Protein AF-A0A2W4LQN6-F1 (afdb_monomer_lite)

Foldseek 3Di:
DFFFWWKAFPAQVVVVVVVHDTDIDTDPFFKAKAKDADPAAAEDEPPDDDPPVCRVVVRVVVVVVCVVVVHHHIYMYMYGRDDPPPRRHHPVRRVVNHVVND

Structure (mmCIF, N/CA/C/O backbone):
data_AF-A0A2W4LQN6-F1
#
_entry.id   AF-A0A2W4LQN6-F1
#
loop_
_atom_site.group_PDB
_atom_site.id
_atom_site.type_symbol
_atom_site.label_atom_id
_atom_site.label_alt_id
_atom_site.label_comp_id
_atom_site.label_asym_id
_atom_site.label_entity_id
_atom_site.label_seq_id
_atom_site.pdbx_PDB_ins_code
_atom_site.Cartn_x
_atom_site.Cartn_y
_atom_site.Cartn_z
_atom_site.occupancy
_atom_site.B_iso_or_equiv
_atom_site.auth_seq_id
_atom_site.auth_comp_id
_atom_site.auth_asym_id
_atom_site.auth_atom_id
_atom_site.pdbx_PDB_model_num
ATOM 1 N N . MET A 1 1 ? -3.543 -6.378 -12.600 1.00 81.06 1 MET A N 1
ATOM 2 C CA . MET A 1 1 ? -4.210 -5.212 -11.975 1.00 81.06 1 MET A CA 1
ATOM 3 C C . MET A 1 1 ? -4.788 -5.673 -10.652 1.00 81.06 1 MET A C 1
ATOM 5 O O . MET A 1 1 ? -5.341 -6.764 -10.616 1.00 81.06 1 MET A O 1
ATOM 9 N N . ALA A 1 2 ? -4.642 -4.888 -9.590 1.00 87.12 2 ALA A N 1
ATOM 10 C CA . ALA A 1 2 ? -5.178 -5.200 -8.270 1.00 87.12 2 ALA A CA 1
ATOM 11 C C . ALA A 1 2 ? -5.778 -3.957 -7.611 1.00 87.12 2 ALA A C 1
ATOM 13 O O . ALA A 1 2 ? -5.400 -2.829 -7.925 1.00 87.12 2 ALA A O 1
ATOM 14 N N . ARG A 1 3 ? -6.702 -4.178 -6.675 1.00 88.69 3 ARG A N 1
ATOM 15 C CA . ARG A 1 3 ? -7.353 -3.128 -5.889 1.00 88.69 3 ARG A CA 1
ATOM 16 C C . ARG A 1 3 ? -7.217 -3.419 -4.398 1.00 88.69 3 ARG A C 1
ATOM 18 O O . ARG A 1 3 ? -7.237 -4.574 -3.963 1.00 88.69 3 ARG A O 1
ATOM 25 N N . SER A 1 4 ? -7.102 -2.360 -3.612 1.00 86.75 4 SER A N 1
ATOM 26 C CA . SER A 1 4 ? -7.236 -2.379 -2.161 1.00 86.75 4 SER A CA 1
ATOM 27 C C . SER A 1 4 ? -8.278 -1.357 -1.712 1.00 86.75 4 SER A C 1
ATOM 29 O O . SER A 1 4 ? -8.670 -0.466 -2.465 1.00 86.75 4 SER A O 1
ATOM 31 N N . PHE A 1 5 ? -8.723 -1.507 -0.470 1.00 88.00 5 PHE A N 1
ATOM 32 C CA . PHE A 1 5 ? -9.739 -0.673 0.155 1.00 88.00 5 PHE A CA 1
ATOM 33 C C . PHE A 1 5 ? -9.117 0.078 1.328 1.00 88.00 5 PHE A C 1
ATOM 35 O O . PHE A 1 5 ? -8.249 -0.454 2.027 1.00 88.00 5 PHE A O 1
ATOM 42 N N . GLY A 1 6 ? -9.547 1.318 1.530 1.00 86.62 6 GLY A N 1
ATOM 43 C CA . GLY A 1 6 ? -9.248 2.072 2.736 1.00 86.62 6 GLY A CA 1
ATOM 44 C C . GLY A 1 6 ? -10.003 1.514 3.933 1.00 86.62 6 GLY A C 1
ATOM 45 O O . GLY A 1 6 ? -10.814 0.590 3.823 1.00 86.62 6 GLY A O 1
ATOM 46 N N . LYS A 1 7 ? -9.774 2.124 5.092 1.00 87.56 7 LYS A N 1
ATOM 47 C CA . LYS A 1 7 ? -10.519 1.809 6.309 1.00 87.56 7 LYS A CA 1
ATOM 48 C C . LYS A 1 7 ? -10.801 3.057 7.122 1.00 87.56 7 LYS A C 1
ATOM 50 O O . LYS A 1 7 ? -10.054 4.021 7.054 1.00 87.56 7 LYS A O 1
ATOM 55 N N . VAL A 1 8 ? -11.818 2.998 7.960 1.00 87.88 8 VAL A N 1
ATOM 56 C CA . VAL A 1 8 ? -12.039 3.952 9.049 1.00 87.88 8 VAL A CA 1
ATOM 57 C C . VAL A 1 8 ? -11.977 3.204 10.374 1.00 87.88 8 VAL A C 1
ATOM 59 O O . VAL A 1 8 ? -12.378 2.042 10.441 1.00 87.88 8 VAL A O 1
ATOM 62 N N . ILE A 1 9 ? -11.445 3.839 11.418 1.00 87.44 9 ILE A N 1
ATOM 63 C CA . ILE A 1 9 ? -11.504 3.302 12.783 1.00 87.44 9 ILE A CA 1
ATOM 64 C C . ILE A 1 9 ? -12.788 3.834 13.414 1.00 87.44 9 ILE A C 1
ATOM 66 O O . ILE A 1 9 ? -12.963 5.040 13.536 1.00 87.44 9 ILE A O 1
ATOM 70 N N . VAL A 1 10 ? -13.694 2.926 13.766 1.00 89.38 10 VAL A N 1
ATOM 71 C CA . VAL A 1 10 ? -14.992 3.244 14.375 1.00 89.38 10 VAL A CA 1
ATOM 72 C C . VAL A 1 10 ? -14.854 3.369 15.893 1.00 89.38 10 VAL A C 1
ATOM 74 O O . VAL A 1 10 ? -15.514 4.201 16.506 1.00 89.38 10 VAL A O 1
ATOM 77 N N . LEU A 1 11 ? -13.980 2.558 16.502 1.00 91.44 11 LEU A N 1
ATOM 78 C CA . LEU A 1 11 ? -13.702 2.586 17.938 1.00 91.44 11 LEU A CA 1
ATOM 79 C C . LEU A 1 11 ? -12.257 2.167 18.224 1.00 91.44 11 LEU A C 1
ATOM 81 O O . LEU A 1 11 ? -11.744 1.248 17.585 1.00 91.44 11 LEU A O 1
ATOM 85 N N . GLY A 1 12 ? -11.638 2.793 19.229 1.00 88.50 12 GLY A N 1
ATOM 86 C CA . GLY A 1 12 ? -10.290 2.442 19.682 1.00 88.50 12 GLY A CA 1
ATOM 87 C C . GLY A 1 12 ? -9.191 3.070 18.830 1.00 88.50 12 GLY A C 1
ATOM 88 O O . GLY A 1 12 ? -8.211 2.407 18.490 1.00 88.50 12 GLY A O 1
ATOM 89 N N . GLU A 1 13 ? -9.343 4.343 18.457 1.00 83.81 13 GLU A N 1
ATOM 90 C CA . GLU A 1 13 ? -8.258 5.081 17.811 1.00 83.81 13 GLU A CA 1
ATOM 91 C C . GLU A 1 13 ? -7.012 5.044 18.710 1.00 83.81 13 GLU A C 1
ATOM 93 O O . GLU A 1 13 ? -7.107 5.238 19.918 1.00 83.81 13 GLU A O 1
ATOM 98 N N . HIS A 1 14 ? -5.854 4.718 18.132 1.00 85.94 14 HIS A N 1
ATOM 99 C CA . HIS A 1 14 ? -4.588 4.492 18.846 1.00 85.94 14 HIS A CA 1
ATOM 100 C C . HIS A 1 14 ? -4.552 3.300 19.829 1.00 85.94 14 HIS A C 1
ATOM 102 O O . HIS A 1 14 ? -3.491 3.008 20.367 1.00 85.94 14 HIS A O 1
ATOM 108 N N . ALA A 1 15 ? -5.628 2.532 20.028 1.00 87.56 15 ALA A N 1
ATOM 109 C CA . ALA A 1 15 ? -5.627 1.404 20.972 1.00 87.56 15 ALA A CA 1
ATOM 110 C C . ALA A 1 15 ? -4.659 0.274 20.558 1.00 87.56 15 ALA A C 1
ATOM 112 O O . ALA A 1 15 ? -3.973 -0.320 21.392 1.00 87.56 15 ALA A O 1
ATOM 113 N N . VAL A 1 16 ? -4.537 0.030 19.248 1.00 87.38 16 VAL A N 1
ATOM 114 C CA . VAL A 1 16 ? -3.734 -1.078 18.697 1.00 87.38 16 VAL A CA 1
ATOM 115 C C . VAL A 1 16 ? -2.237 -0.955 18.972 1.00 87.38 16 VAL A C 1
ATOM 117 O O . VAL A 1 16 ? -1.565 -1.978 19.067 1.00 87.38 16 VAL A O 1
ATOM 120 N N . VAL A 1 17 ? -1.704 0.262 19.145 1.00 90.25 17 VAL A N 1
ATOM 121 C CA . VAL A 1 17 ? -0.277 0.442 19.481 1.00 90.25 17 VAL A CA 1
ATOM 122 C C . VAL A 1 17 ? 0.029 0.085 20.938 1.00 90.25 17 VAL A C 1
ATOM 124 O O . VAL A 1 17 ? 1.188 -0.117 21.284 1.00 90.25 17 VAL A O 1
ATOM 127 N N . TYR A 1 18 ? -1.008 -0.065 21.765 1.00 92.12 18 TYR A N 1
ATOM 128 C CA . TYR A 1 18 ? -0.924 -0.528 23.150 1.00 92.12 18 TYR A CA 1
ATOM 129 C C . TYR A 1 18 ? -1.353 -1.996 23.311 1.00 92.12 18 TYR A C 1
ATOM 131 O O . TYR A 1 18 ? -1.585 -2.453 24.426 1.00 92.12 18 TYR A O 1
ATOM 139 N N . GLY A 1 19 ? -1.495 -2.743 22.209 1.00 92.75 19 GLY A N 1
ATOM 140 C CA . GLY A 1 19 ? -1.937 -4.141 22.240 1.00 92.75 19 GLY A CA 1
ATOM 141 C C . GLY A 1 19 ? -3.432 -4.325 22.527 1.00 92.75 19 GLY A C 1
ATOM 142 O O . GLY A 1 19 ? -3.869 -5.445 22.784 1.00 92.75 19 GLY A O 1
ATOM 143 N N . VAL A 1 20 ? -4.225 -3.251 22.470 1.00 95.56 20 VAL A N 1
ATOM 144 C CA . VAL A 1 20 ? -5.673 -3.290 22.705 1.00 95.56 20 VAL A CA 1
ATOM 145 C C . VAL A 1 20 ? -6.422 -3.326 21.363 1.00 95.56 20 VAL A C 1
ATOM 147 O O . VAL A 1 20 ? -6.086 -2.558 20.457 1.00 95.56 20 VAL A O 1
ATOM 150 N N . PRO A 1 21 ? -7.441 -4.192 21.191 1.00 91.81 21 PRO A N 1
ATOM 151 C CA . PRO A 1 21 ? -8.204 -4.264 19.946 1.00 91.81 21 PRO A CA 1
ATOM 152 C C . PRO A 1 21 ? -8.919 -2.952 19.584 1.00 91.81 21 PRO A C 1
ATOM 154 O O . PRO A 1 21 ? -9.355 -2.200 20.453 1.00 91.81 21 PRO A O 1
ATOM 157 N N . ALA A 1 22 ? -9.103 -2.726 18.282 1.00 93.00 22 ALA A N 1
ATOM 158 C CA . ALA A 1 22 ? -9.896 -1.630 17.725 1.00 93.00 22 ALA A CA 1
ATOM 159 C C . ALA A 1 22 ? -10.909 -2.170 16.707 1.00 93.00 22 ALA A C 1
ATOM 161 O O . ALA A 1 22 ? -10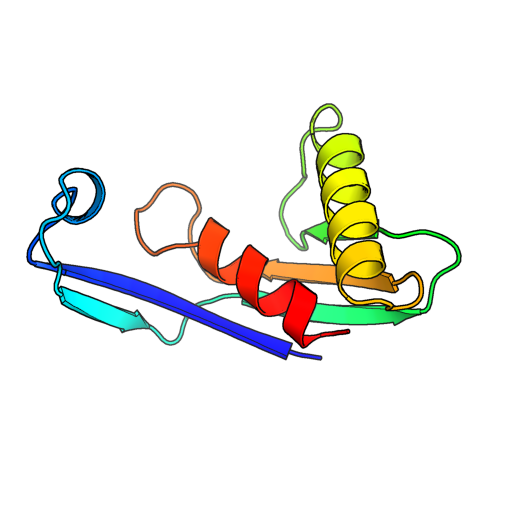.676 -3.204 16.078 1.00 93.00 22 ALA A O 1
ATOM 162 N N . ILE A 1 23 ? -12.011 -1.446 16.509 1.00 91.50 23 ILE A N 1
ATOM 163 C CA . ILE A 1 23 ? -13.011 -1.763 15.483 1.00 91.50 23 ILE A CA 1
ATOM 164 C C . ILE A 1 23 ? -12.745 -0.878 14.273 1.00 91.50 23 ILE A C 1
ATOM 166 O O . ILE A 1 23 ? -12.760 0.349 14.376 1.00 91.50 23 ILE A O 1
ATOM 170 N N . ALA A 1 24 ? -12.531 -1.499 13.116 1.00 91.31 24 ALA A N 1
ATOM 171 C CA . ALA A 1 24 ? -12.361 -0.804 11.850 1.00 91.31 24 ALA A CA 1
ATOM 172 C C . ALA A 1 24 ? -13.364 -1.308 10.809 1.00 91.31 24 ALA A C 1
ATOM 174 O O . ALA A 1 24 ? -13.688 -2.493 10.774 1.00 91.31 24 ALA A O 1
ATOM 175 N N . ALA A 1 25 ? -13.813 -0.408 9.938 1.00 89.94 25 ALA A N 1
ATOM 176 C CA . ALA A 1 25 ? -14.673 -0.719 8.804 1.00 89.94 25 ALA A CA 1
ATOM 177 C C . ALA A 1 25 ? -13.946 -0.393 7.496 1.00 89.94 25 ALA A C 1
ATOM 179 O O . ALA A 1 25 ? -13.287 0.643 7.389 1.00 89.94 25 ALA A O 1
ATOM 180 N N . GLY A 1 26 ? -14.054 -1.278 6.505 1.00 89.19 26 GLY A N 1
ATOM 181 C CA . GLY A 1 26 ? -13.558 -1.008 5.157 1.00 89.19 26 GLY A CA 1
ATOM 182 C C . GLY A 1 26 ? -14.396 0.067 4.465 1.00 89.19 26 GLY A C 1
ATOM 183 O O . GLY A 1 26 ? -15.600 0.156 4.692 1.00 89.19 26 GLY A O 1
ATOM 184 N N . ILE A 1 27 ? -13.766 0.869 3.610 1.00 88.62 27 ILE A N 1
ATOM 185 C CA . ILE A 1 27 ? -14.453 1.836 2.745 1.00 88.62 27 ILE A CA 1
ATOM 186 C C . ILE A 1 27 ? -14.128 1.562 1.279 1.00 88.62 27 ILE A C 1
ATOM 188 O O . ILE A 1 27 ? -13.058 1.055 0.953 1.00 88.62 27 ILE A O 1
ATOM 192 N N . GLU A 1 28 ? -15.040 1.928 0.379 1.00 86.88 28 GLU A N 1
ATOM 193 C CA . GLU A 1 28 ? -14.890 1.651 -1.056 1.00 86.88 28 GLU A CA 1
ATOM 194 C C . GLU A 1 28 ? -13.672 2.344 -1.677 1.00 86.88 28 GLU A C 1
ATOM 196 O O . GLU A 1 28 ? -13.012 1.793 -2.565 1.00 86.88 28 GLU A O 1
ATOM 201 N N . ARG A 1 29 ? -13.362 3.558 -1.209 1.00 85.94 29 ARG A N 1
ATOM 202 C CA . ARG A 1 29 ? -12.184 4.309 -1.649 1.00 85.94 29 ARG A CA 1
ATOM 203 C C . ARG A 1 29 ? -10.917 3.627 -1.144 1.00 85.94 29 ARG A C 1
ATOM 205 O O . ARG A 1 29 ? -10.830 3.276 0.027 1.00 85.94 29 ARG A O 1
ATOM 212 N N . GLY A 1 30 ? -9.921 3.476 -2.007 1.00 86.81 30 GLY A N 1
ATOM 213 C CA . GLY A 1 30 ? -8.680 2.776 -1.685 1.00 86.81 30 GLY A CA 1
ATOM 214 C C . GLY A 1 30 ? -7.592 3.059 -2.709 1.00 86.81 30 GLY A C 1
ATOM 215 O O . GLY A 1 30 ? -7.453 4.205 -3.138 1.00 86.81 30 GLY A O 1
ATOM 216 N N . ALA A 1 31 ? -6.831 2.035 -3.089 1.00 88.44 31 ALA A N 1
ATOM 217 C CA . ALA A 1 31 ? -5.790 2.160 -4.102 1.00 88.44 31 ALA A CA 1
ATOM 218 C C . ALA A 1 31 ? -5.954 1.134 -5.225 1.00 88.44 31 ALA A C 1
ATOM 220 O O . ALA A 1 31 ? -6.389 0.0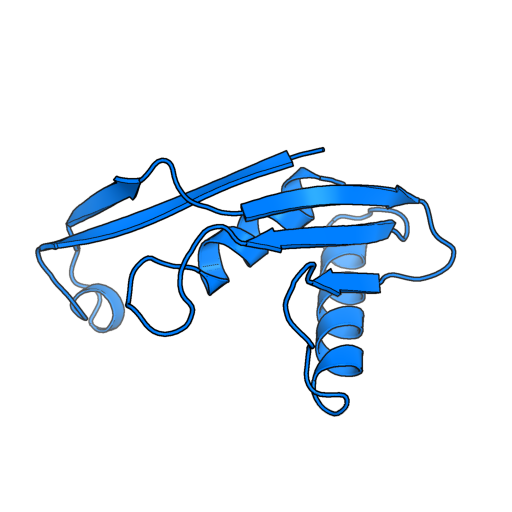02 -5.002 1.00 88.44 31 ALA A O 1
ATOM 221 N N . GLU A 1 32 ? -5.553 1.528 -6.424 1.00 90.62 32 GLU A N 1
ATOM 222 C CA . GLU A 1 32 ? -5.464 0.668 -7.599 1.00 90.62 32 GLU A CA 1
ATOM 223 C C . GLU A 1 32 ? -4.004 0.516 -8.007 1.00 90.62 32 GLU A C 1
ATOM 225 O O . GLU A 1 32 ? -3.225 1.465 -7.916 1.00 90.62 32 GLU A O 1
ATOM 230 N N . ALA A 1 33 ? -3.632 -0.688 -8.434 1.00 91.69 33 ALA A N 1
ATOM 231 C CA . ALA A 1 33 ? -2.279 -1.035 -8.831 1.00 91.69 33 ALA A CA 1
ATOM 232 C C . ALA A 1 33 ? -2.271 -1.754 -10.180 1.00 91.69 33 ALA A C 1
ATOM 234 O O . ALA A 1 33 ? -2.975 -2.751 -10.387 1.00 91.69 33 ALA A O 1
ATOM 235 N N . VAL A 1 34 ? -1.412 -1.299 -11.083 1.00 92.19 34 VAL A N 1
ATOM 236 C CA . VAL A 1 34 ? -1.127 -1.969 -12.353 1.00 92.19 34 VAL A CA 1
ATOM 237 C C . VAL A 1 34 ? 0.354 -2.308 -12.387 1.00 92.19 34 VAL A C 1
ATOM 239 O O . VAL A 1 34 ? 1.188 -1.412 -12.361 1.00 92.19 34 VAL A O 1
ATOM 242 N N . ALA A 1 35 ? 0.674 -3.601 -12.441 1.00 92.81 35 ALA A N 1
ATOM 243 C CA . ALA A 1 35 ? 2.044 -4.085 -12.544 1.00 92.81 35 ALA A CA 1
ATOM 244 C C . ALA A 1 35 ? 2.364 -4.539 -13.968 1.00 92.81 35 ALA A C 1
ATOM 246 O O . ALA A 1 35 ? 1.539 -5.174 -14.631 1.00 92.81 35 ALA A O 1
ATOM 247 N N . ARG A 1 36 ? 3.584 -4.253 -14.418 1.00 94.00 36 ARG A N 1
ATOM 248 C CA . ARG A 1 36 ? 4.165 -4.758 -15.665 1.00 94.00 36 ARG A CA 1
ATOM 249 C C . ARG A 1 36 ? 5.574 -5.261 -15.382 1.00 94.00 36 ARG A C 1
ATOM 251 O O . ARG A 1 36 ? 6.285 -4.667 -14.575 1.00 94.00 36 ARG A O 1
ATOM 258 N N . ARG A 1 37 ? 5.979 -6.362 -16.018 1.00 93.44 37 ARG A N 1
ATOM 259 C CA . ARG A 1 37 ? 7.362 -6.850 -15.907 1.00 93.44 37 ARG A CA 1
ATOM 260 C C . ARG A 1 37 ? 8.323 -5.767 -16.384 1.00 93.44 37 ARG A C 1
ATOM 262 O O . ARG A 1 37 ? 8.038 -5.089 -17.369 1.00 93.44 37 ARG A O 1
ATOM 269 N N . ALA A 1 38 ? 9.447 -5.632 -15.698 1.00 94.19 38 ALA A N 1
ATOM 270 C CA . ALA A 1 38 ? 10.452 -4.625 -16.001 1.00 94.19 38 ALA A CA 1
ATOM 271 C C . ALA A 1 38 ? 11.861 -5.180 -15.767 1.00 94.19 38 ALA A C 1
ATOM 273 O O . ALA A 1 38 ? 12.031 -6.250 -15.188 1.00 94.19 38 ALA A O 1
ATOM 274 N N . ALA A 1 39 ? 12.879 -4.443 -16.212 1.00 93.62 39 ALA A N 1
ATOM 275 C CA . ALA A 1 39 ? 14.272 -4.772 -15.904 1.00 93.62 39 ALA A CA 1
ATOM 276 C C . ALA A 1 39 ? 14.618 -4.501 -14.427 1.00 93.62 39 ALA A C 1
ATOM 278 O O . ALA A 1 39 ? 15.467 -5.176 -13.853 1.00 93.62 39 ALA A O 1
ATOM 279 N N . HIS A 1 40 ? 13.937 -3.530 -13.808 1.00 92.94 40 HIS A N 1
ATOM 280 C CA . HIS A 1 40 ? 14.166 -3.105 -12.429 1.00 92.94 40 HIS A CA 1
ATOM 281 C C . HIS A 1 40 ? 12.841 -2.869 -11.706 1.00 92.94 40 HIS A C 1
ATOM 283 O O . HIS A 1 40 ? 11.845 -2.491 -12.327 1.00 92.94 40 HIS A O 1
ATOM 289 N N . ALA A 1 41 ? 12.845 -3.074 -10.388 1.00 94.50 41 ALA A N 1
ATOM 290 C CA . ALA A 1 41 ? 11.699 -2.785 -9.543 1.00 94.50 41 ALA A CA 1
ATOM 291 C C . ALA A 1 41 ? 11.469 -1.269 -9.467 1.00 94.50 41 ALA A C 1
ATOM 293 O O . ALA A 1 41 ? 12.399 -0.519 -9.178 1.00 94.50 41 ALA A O 1
ATOM 294 N N . ARG A 1 42 ? 10.238 -0.819 -9.722 1.00 93.31 42 ARG A N 1
ATOM 295 C CA . ARG A 1 42 ? 9.876 0.605 -9.665 1.00 93.31 42 ARG A CA 1
ATOM 296 C C . ARG A 1 42 ? 8.456 0.795 -9.145 1.00 93.31 42 ARG A C 1
ATOM 298 O O . ARG A 1 42 ? 7.587 -0.013 -9.476 1.00 93.31 42 ARG A O 1
ATOM 305 N N . VAL A 1 43 ? 8.180 1.859 -8.384 1.00 91.12 43 VAL A N 1
ATOM 306 C CA . VAL A 1 43 ? 6.813 2.409 -8.319 1.00 91.12 43 VAL A CA 1
ATOM 307 C C . VAL A 1 43 ? 6.677 3.844 -8.741 1.00 91.12 43 VAL A C 1
ATOM 309 O O . VAL A 1 43 ? 7.524 4.699 -8.512 1.00 91.12 43 VAL A O 1
ATOM 312 N N . ARG A 1 44 ? 5.495 4.101 -9.290 1.00 90.19 44 ARG A N 1
ATOM 313 C CA . ARG A 1 44 ? 4.992 5.430 -9.578 1.00 90.19 44 ARG A CA 1
ATOM 314 C C . ARG A 1 44 ? 3.658 5.627 -8.883 1.00 90.19 44 ARG A C 1
ATOM 316 O O . ARG A 1 44 ? 2.818 4.731 -8.891 1.00 90.19 44 ARG A O 1
ATOM 323 N N . LEU A 1 45 ? 3.463 6.812 -8.319 1.00 87.38 45 LEU A N 1
ATOM 324 C CA . LEU A 1 45 ? 2.172 7.267 -7.816 1.00 87.38 45 LEU A CA 1
ATOM 325 C C . LEU A 1 45 ? 1.545 8.196 -8.859 1.00 87.38 45 LEU A C 1
ATOM 327 O O . LEU A 1 45 ? 2.143 9.187 -9.271 1.00 87.38 45 LEU A O 1
ATOM 331 N N . VAL A 1 46 ? 0.351 7.849 -9.326 1.00 87.56 46 VAL A N 1
ATOM 332 C CA . VAL A 1 46 ? -0.415 8.628 -10.299 1.00 87.56 46 VAL A CA 1
ATOM 333 C C . VAL A 1 46 ? -1.138 9.752 -9.565 1.00 87.56 46 VAL A C 1
ATOM 335 O O . VAL A 1 46 ? -1.774 9.526 -8.538 1.00 87.56 46 VAL A O 1
ATOM 338 N N . GLY A 1 47 ? -1.036 10.976 -10.088 1.00 81.69 47 GLY A N 1
ATOM 339 C CA . GLY A 1 47 ? -1.693 12.153 -9.507 1.00 81.69 47 GLY A CA 1
ATOM 340 C C . GLY A 1 47 ? -1.022 12.704 -8.245 1.00 81.69 47 GLY A C 1
ATOM 341 O O . GLY A 1 47 ? -1.546 13.626 -7.628 1.00 81.69 47 GLY A O 1
ATOM 342 N N . THR A 1 48 ? 0.134 12.175 -7.836 1.00 78.25 48 THR A N 1
ATOM 343 C CA . THR A 1 48 ? 0.924 12.705 -6.715 1.00 78.25 48 THR A CA 1
ATOM 344 C C . THR A 1 48 ? 2.408 12.541 -7.005 1.00 78.25 48 THR A C 1
ATOM 346 O O . THR A 1 48 ? 2.849 11.470 -7.413 1.00 78.25 48 THR A O 1
ATOM 349 N N . GLN A 1 49 ? 3.195 13.593 -6.781 1.00 76.25 49 GLN A N 1
ATOM 350 C CA . GLN A 1 49 ? 4.645 13.502 -6.920 1.00 76.25 49 GLN A CA 1
ATOM 351 C C . GLN A 1 49 ? 5.258 12.946 -5.638 1.00 76.25 49 GLN A C 1
ATOM 353 O O . GLN A 1 49 ? 5.079 13.503 -4.555 1.00 76.25 49 GLN A O 1
ATOM 358 N N . VAL A 1 50 ? 5.999 11.847 -5.771 1.00 79.69 50 VAL A N 1
ATOM 359 C CA . VAL A 1 50 ? 6.860 11.355 -4.694 1.00 79.69 50 VAL A CA 1
ATOM 360 C C . VAL A 1 50 ? 8.079 12.269 -4.624 1.00 79.69 50 VAL A C 1
ATOM 362 O O . VAL A 1 50 ? 8.708 12.494 -5.662 1.00 79.69 50 VAL A O 1
ATOM 365 N N . PRO A 1 51 ? 8.438 12.797 -3.442 1.00 84.88 51 PRO A N 1
ATOM 366 C CA . PRO A 1 51 ? 9.659 13.574 -3.291 1.00 84.88 51 PRO A CA 1
ATOM 367 C C . PRO A 1 51 ? 10.871 12.795 -3.809 1.00 84.88 51 PRO A C 1
ATOM 369 O O . PRO A 1 51 ? 11.025 11.612 -3.504 1.00 84.88 51 PRO A O 1
ATOM 372 N N . ALA A 1 52 ? 11.753 13.458 -4.561 1.00 84.62 52 ALA A N 1
ATOM 373 C CA . ALA A 1 52 ? 12.914 12.813 -5.184 1.00 84.62 52 ALA A CA 1
ATOM 374 C C . ALA A 1 52 ? 13.841 12.118 -4.169 1.00 84.62 52 ALA A C 1
ATOM 376 O O . ALA A 1 52 ? 14.474 11.126 -4.508 1.00 84.62 52 ALA A O 1
ATOM 377 N N . ALA A 1 53 ? 13.874 12.599 -2.923 1.00 85.94 53 ALA A N 1
ATOM 378 C CA . ALA A 1 53 ? 14.614 11.968 -1.832 1.00 85.94 53 ALA A CA 1
ATOM 379 C C . ALA A 1 53 ? 14.036 10.601 -1.410 1.00 85.94 53 ALA A C 1
ATOM 381 O O . ALA A 1 53 ? 14.783 9.736 -0.980 1.00 85.94 53 ALA A O 1
ATOM 382 N N . ILE A 1 54 ? 12.723 10.394 -1.562 1.00 83.81 54 ILE A N 1
ATOM 383 C CA . ILE A 1 54 ? 12.004 9.195 -1.094 1.00 83.81 54 ILE A CA 1
ATOM 384 C C . ILE A 1 54 ? 11.852 8.162 -2.219 1.00 83.81 54 ILE A C 1
ATOM 386 O O . ILE A 1 54 ? 11.759 6.962 -1.965 1.00 83.81 54 ILE A O 1
ATOM 390 N N . ALA A 1 55 ? 11.821 8.604 -3.479 1.00 85.94 55 ALA A N 1
ATOM 391 C CA . ALA A 1 55 ? 11.596 7.714 -4.618 1.00 85.94 55 ALA A CA 1
ATOM 392 C C . ALA A 1 55 ? 12.584 6.521 -4.686 1.00 85.94 55 ALA A C 1
ATOM 394 O O . ALA A 1 55 ? 12.108 5.394 -4.841 1.00 85.94 55 ALA A O 1
ATOM 395 N N . PRO A 1 56 ? 13.909 6.696 -4.483 1.00 89.81 56 PRO A N 1
ATOM 396 C CA . PRO A 1 56 ? 14.852 5.574 -4.484 1.00 89.81 56 PRO A CA 1
ATOM 397 C C . PRO A 1 56 ? 14.600 4.573 -3.352 1.00 89.81 56 PRO A C 1
ATOM 399 O O . PRO A 1 56 ? 14.701 3.366 -3.559 1.00 89.81 56 PRO A O 1
ATOM 402 N N . GLU A 1 57 ? 14.236 5.057 -2.162 1.00 89.75 57 GLU A N 1
ATOM 403 C CA . GLU A 1 57 ? 13.935 4.210 -1.001 1.00 89.75 57 GLU A CA 1
ATOM 404 C C . GLU A 1 57 ? 12.686 3.356 -1.249 1.00 89.75 57 GLU A C 1
ATOM 406 O O . GLU A 1 57 ? 12.632 2.183 -0.880 1.00 89.75 57 GLU A O 1
ATOM 411 N N . LEU A 1 58 ? 11.688 3.925 -1.926 1.00 88.00 58 LEU A N 1
ATOM 412 C CA . LEU A 1 58 ? 10.437 3.251 -2.254 1.00 88.00 58 LEU A CA 1
ATOM 413 C C . LEU A 1 58 ? 10.596 2.181 -3.352 1.00 88.00 58 LEU A C 1
ATOM 415 O O . LEU A 1 58 ? 9.878 1.167 -3.345 1.00 88.00 58 LEU A O 1
ATOM 419 N N . ASP A 1 59 ? 11.526 2.398 -4.282 1.00 92.75 59 ASP A N 1
ATOM 420 C CA . ASP A 1 59 ? 11.947 1.409 -5.278 1.00 92.75 59 ASP A CA 1
ATOM 421 C C . ASP A 1 59 ? 12.758 0.284 -4.615 1.00 92.75 59 ASP A C 1
ATOM 423 O O . ASP A 1 59 ? 12.448 -0.895 -4.809 1.00 92.75 59 ASP A O 1
ATOM 427 N N . ALA A 1 60 ? 13.713 0.627 -3.744 1.00 92.19 60 ALA A N 1
ATOM 428 C CA . ALA A 1 60 ? 14.521 -0.340 -2.999 1.00 92.19 60 ALA A CA 1
ATOM 429 C C . ALA A 1 60 ? 13.671 -1.229 -2.072 1.00 92.19 60 ALA A C 1
ATOM 431 O O . ALA A 1 60 ? 13.808 -2.453 -2.083 1.00 92.19 60 ALA A O 1
ATOM 432 N N . ALA A 1 61 ? 12.727 -0.641 -1.330 1.00 90.50 61 ALA A N 1
ATOM 433 C CA . ALA A 1 61 ? 11.809 -1.381 -0.464 1.00 90.50 61 ALA A CA 1
ATOM 434 C C . ALA A 1 61 ? 10.970 -2.416 -1.236 1.00 90.50 61 ALA A C 1
ATOM 436 O O . ALA A 1 61 ? 10.556 -3.436 -0.687 1.00 90.50 61 ALA A O 1
ATOM 437 N N . PHE A 1 62 ? 10.719 -2.179 -2.522 1.00 91.88 62 PHE A N 1
ATOM 438 C CA . PHE A 1 62 ? 9.976 -3.116 -3.359 1.00 91.88 62 PHE A CA 1
ATOM 439 C C . PHE A 1 62 ? 10.805 -4.171 -4.013 1.00 91.88 62 PHE A C 1
ATOM 441 O O . PHE A 1 62 ? 10.327 -5.294 -4.109 1.00 91.88 62 PHE A O 1
ATOM 448 N N . ALA A 1 63 ? 12.013 -3.821 -4.448 1.00 93.75 63 ALA A N 1
ATOM 449 C CA . ALA A 1 63 ? 12.982 -4.822 -4.846 1.00 93.75 63 ALA A CA 1
ATOM 450 C C . ALA A 1 63 ? 13.112 -5.861 -3.722 1.00 93.75 63 ALA A C 1
ATOM 452 O O . ALA A 1 63 ? 12.865 -7.039 -3.958 1.00 93.75 63 ALA A O 1
ATOM 453 N N . ALA A 1 64 ? 13.302 -5.405 -2.477 1.00 94.38 64 ALA A N 1
ATOM 454 C CA . ALA A 1 64 ? 13.363 -6.277 -1.305 1.00 94.38 64 ALA A CA 1
ATOM 455 C C . ALA A 1 64 ? 12.078 -7.105 -1.085 1.00 94.38 64 ALA A C 1
ATOM 457 O O . ALA A 1 64 ? 12.142 -8.276 -0.709 1.00 94.38 64 ALA A O 1
ATOM 458 N N . LEU A 1 65 ? 10.893 -6.526 -1.323 1.00 90.75 65 LEU A N 1
ATOM 459 C CA . LEU A 1 65 ? 9.627 -7.262 -1.237 1.00 90.75 65 LEU A CA 1
ATOM 460 C C . LEU A 1 65 ? 9.521 -8.349 -2.317 1.00 90.75 65 LEU A C 1
ATOM 462 O O . LEU A 1 65 ? 9.148 -9.474 -1.997 1.00 90.75 65 LEU A O 1
ATOM 466 N N . LEU A 1 66 ? 9.839 -8.026 -3.574 1.00 91.88 66 LEU A N 1
ATOM 467 C CA . LEU A 1 66 ? 9.798 -8.966 -4.698 1.00 91.88 66 LEU A CA 1
ATOM 468 C C . LEU A 1 66 ? 10.800 -10.104 -4.499 1.00 91.88 66 LEU A C 1
ATOM 470 O O . LEU A 1 66 ? 10.431 -11.263 -4.670 1.00 91.88 66 LEU A O 1
ATOM 474 N N . GLU A 1 67 ? 12.017 -9.793 -4.052 1.00 93.94 67 GLU A N 1
ATOM 475 C CA . GLU A 1 67 ? 13.029 -10.788 -3.688 1.00 93.94 67 GLU A CA 1
ATOM 476 C C . GLU A 1 67 ? 12.507 -11.742 -2.614 1.00 93.94 67 GLU A C 1
ATOM 478 O O . GLU A 1 67 ? 12.594 -12.960 -2.768 1.00 93.94 67 GLU A O 1
ATOM 483 N N . ARG A 1 68 ? 11.881 -11.210 -1.555 1.00 93.56 68 ARG A N 1
ATOM 484 C CA . ARG A 1 68 ? 11.322 -12.042 -0.481 1.00 93.56 68 ARG A CA 1
ATOM 485 C C . ARG A 1 68 ? 10.135 -12.899 -0.928 1.00 93.56 68 ARG A C 1
ATOM 487 O O . ARG A 1 68 ? 9.855 -13.913 -0.296 1.00 93.56 68 ARG A O 1
ATOM 494 N N . LEU A 1 69 ? 9.454 -12.503 -2.002 1.00 90.25 69 LEU A N 1
ATOM 495 C CA . LEU A 1 69 ? 8.383 -13.270 -2.640 1.00 90.25 69 LEU A CA 1
ATOM 496 C C . LEU A 1 69 ? 8.895 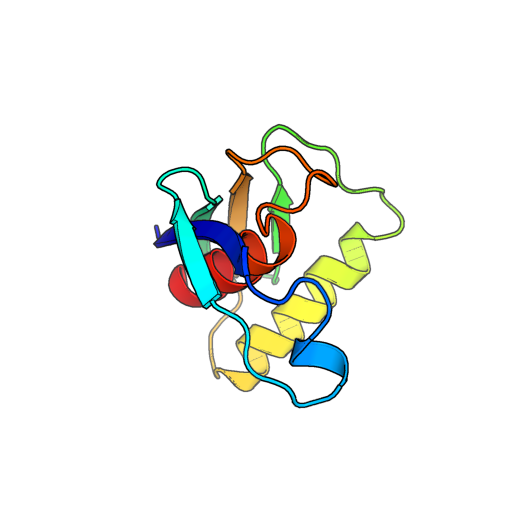-14.231 -3.729 1.00 90.25 69 LEU A C 1
ATOM 498 O O . LEU A 1 69 ? 8.098 -14.989 -4.275 1.00 90.25 69 LEU A O 1
ATOM 502 N N . GLY A 1 70 ? 10.191 -14.207 -4.069 1.00 92.19 70 GLY A N 1
ATOM 503 C CA . GLY A 1 70 ? 10.737 -14.956 -5.207 1.00 92.19 70 GLY A CA 1
ATOM 504 C C . GLY A 1 70 ? 10.187 -14.488 -6.562 1.00 92.19 70 GLY A C 1
ATOM 505 O O . GLY A 1 70 ? 10.158 -15.259 -7.522 1.00 92.19 70 GLY A O 1
ATOM 506 N N . ALA A 1 71 ? 9.710 -13.245 -6.638 1.00 91.69 71 ALA A N 1
ATOM 507 C CA . ALA A 1 71 ? 9.078 -12.673 -7.817 1.00 91.69 71 ALA A CA 1
ATOM 508 C C . ALA A 1 71 ? 10.103 -11.947 -8.715 1.00 91.69 71 ALA A C 1
ATOM 510 O O . ALA A 1 71 ? 11.058 -11.348 -8.217 1.00 91.69 71 ALA A O 1
ATOM 511 N N . PRO A 1 72 ? 9.911 -11.952 -10.046 1.00 93.12 72 PRO A N 1
ATOM 512 C CA . PRO A 1 72 ? 10.744 -11.182 -10.966 1.00 93.12 72 PRO A CA 1
ATOM 513 C C . PRO A 1 72 ? 10.509 -9.669 -10.796 1.00 93.12 72 PRO A C 1
ATOM 515 O O . PRO A 1 72 ? 9.500 -9.271 -10.215 1.00 93.12 72 PRO A O 1
ATOM 518 N N . PRO A 1 73 ? 11.385 -8.798 -11.331 1.00 93.44 73 PRO A N 1
ATOM 519 C CA . PRO A 1 73 ? 11.199 -7.357 -11.219 1.00 93.44 73 PRO A CA 1
ATOM 520 C C . PRO A 1 73 ? 9.944 -6.865 -11.957 1.00 93.44 73 PRO A C 1
ATOM 522 O O . PRO A 1 73 ? 9.674 -7.231 -13.107 1.00 93.44 73 PRO A O 1
ATOM 525 N N . PHE A 1 74 ? 9.198 -5.983 -11.292 1.00 93.69 74 PHE A N 1
ATOM 526 C CA . PHE A 1 74 ? 8.026 -5.305 -11.841 1.00 93.69 74 PHE A CA 1
ATOM 527 C C . PHE A 1 74 ? 8.135 -3.792 -11.673 1.00 93.69 74 PHE A C 1
ATOM 529 O O . PHE A 1 74 ? 8.621 -3.284 -10.664 1.00 93.69 74 PHE A O 1
ATOM 536 N N . GLU A 1 75 ? 7.586 -3.071 -12.636 1.00 93.94 75 GLU A N 1
ATOM 537 C CA . GLU A 1 75 ? 7.180 -1.686 -12.468 1.00 93.94 75 GLU A CA 1
ATOM 538 C C . GLU A 1 75 ? 5.692 -1.652 -12.113 1.00 93.94 75 GLU A C 1
ATOM 540 O O . GLU A 1 75 ? 4.877 -2.300 -12.774 1.00 93.94 75 GLU A O 1
ATOM 545 N N . VAL A 1 76 ? 5.339 -0.917 -11.057 1.00 92.50 76 VAL A N 1
ATOM 546 C CA . VAL A 1 76 ? 3.954 -0.781 -10.596 1.00 92.50 76 VAL A CA 1
ATOM 547 C C . VAL A 1 76 ? 3.525 0.683 -10.602 1.00 92.50 76 VAL A C 1
ATOM 549 O O . VAL A 1 76 ? 4.154 1.545 -9.991 1.00 92.50 76 VAL A O 1
ATOM 552 N N . GLU A 1 77 ? 2.413 0.959 -11.268 1.00 91.75 77 GLU A N 1
ATOM 553 C CA . GLU A 1 77 ? 1.712 2.239 -11.206 1.00 91.75 77 GLU A CA 1
ATOM 554 C C . GLU A 1 77 ? 0.593 2.145 -10.163 1.00 91.75 77 GLU A C 1
ATOM 556 O O . GLU A 1 77 ? -0.205 1.205 -10.187 1.00 91.75 77 GLU A O 1
ATOM 561 N N . LEU A 1 78 ? 0.555 3.102 -9.233 1.00 89.94 78 LEU A N 1
ATOM 562 C CA . LEU A 1 78 ? -0.388 3.161 -8.119 1.00 89.94 78 LEU A CA 1
ATOM 563 C C . LEU A 1 78 ? -1.246 4.422 -8.211 1.00 89.94 78 LEU A C 1
ATOM 565 O O . LEU A 1 78 ? -0.710 5.526 -8.236 1.00 89.94 78 LEU A O 1
ATOM 569 N N . ALA A 1 79 ? -2.567 4.276 -8.186 1.00 88.62 79 ALA A N 1
ATOM 570 C CA . ALA A 1 79 ? -3.506 5.389 -8.066 1.00 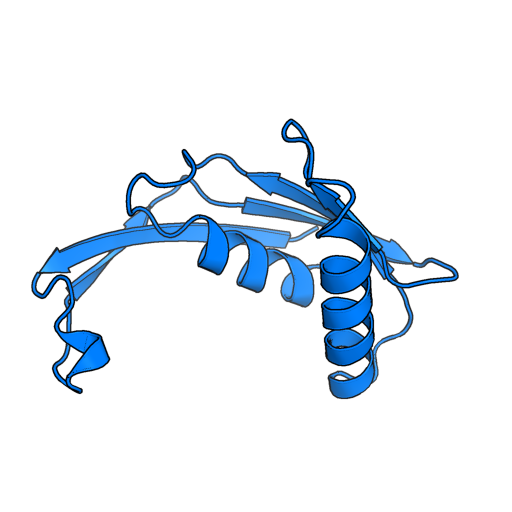88.62 79 ALA A CA 1
ATOM 571 C C . ALA A 1 79 ? -4.205 5.330 -6.703 1.00 88.62 79 ALA A C 1
ATOM 573 O O . ALA A 1 79 ? -4.695 4.275 -6.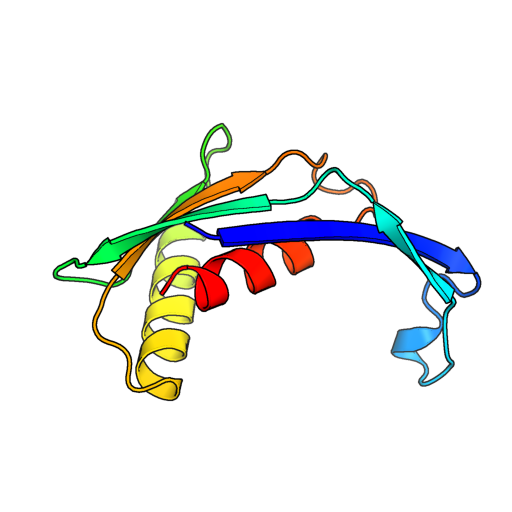300 1.00 88.62 79 ALA A O 1
ATOM 574 N N . LEU A 1 80 ? -4.246 6.453 -5.982 1.00 85.06 80 LEU A N 1
ATOM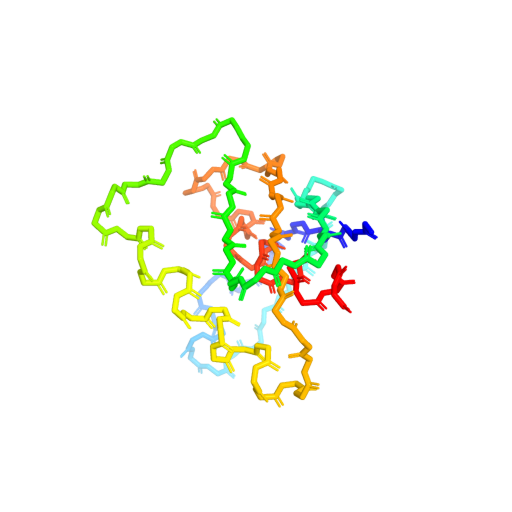 575 C CA . LEU A 1 80 ? -4.848 6.545 -4.653 1.00 85.06 80 LEU A CA 1
ATOM 576 C C . LEU A 1 80 ? -6.105 7.417 -4.702 1.00 85.06 80 LEU A C 1
ATOM 578 O O . LEU A 1 80 ? -6.035 8.599 -5.019 1.00 85.06 80 LEU A O 1
ATOM 582 N N . ALA A 1 81 ? -7.245 6.847 -4.319 1.00 83.00 81 ALA A N 1
ATOM 583 C CA . ALA A 1 81 ? -8.526 7.550 -4.229 1.00 83.00 81 ALA A CA 1
ATOM 584 C C . ALA A 1 81 ? -8.849 8.010 -2.791 1.00 83.00 81 ALA A C 1
ATOM 586 O O . ALA A 1 81 ? -10.011 8.226 -2.444 1.00 83.00 81 ALA A O 1
ATOM 587 N N . LEU A 1 82 ? -7.835 8.115 -1.926 1.00 76.94 82 LEU A N 1
ATOM 588 C CA . LEU A 1 82 ? -7.956 8.530 -0.528 1.00 76.94 82 LEU A CA 1
ATOM 589 C C . LEU A 1 82 ? -7.137 9.798 -0.270 1.00 76.94 82 LEU A C 1
ATOM 591 O O . LEU A 1 82 ? -5.986 9.862 -0.702 1.00 76.94 82 LEU A O 1
ATOM 595 N N . PRO A 1 83 ? -7.674 10.774 0.483 1.00 70.19 83 PRO A N 1
ATOM 596 C CA . PRO A 1 83 ? -6.883 11.915 0.916 1.00 70.19 83 PRO A CA 1
ATOM 597 C C . PRO A 1 83 ? -5.733 11.448 1.817 1.00 70.19 83 PRO A C 1
ATOM 599 O O . PRO A 1 83 ? -5.929 10.687 2.772 1.00 70.19 83 PRO A O 1
ATOM 602 N N . ALA A 1 84 ? -4.521 11.909 1.507 1.00 65.12 84 ALA A N 1
ATOM 603 C CA . ALA A 1 84 ? -3.359 11.699 2.359 1.00 65.12 84 ALA A CA 1
ATOM 604 C C . ALA A 1 84 ? -3.546 12.428 3.704 1.00 65.12 84 ALA A C 1
ATOM 606 O O . ALA A 1 84 ? -4.158 13.491 3.762 1.00 65.12 84 ALA A O 1
ATOM 607 N N . GLY A 1 85 ? -3.036 11.848 4.795 1.00 59.56 85 GLY A N 1
ATOM 608 C CA . GLY A 1 85 ? -3.018 12.495 6.117 1.00 59.56 85 GLY A CA 1
ATOM 609 C C . GLY A 1 85 ? -4.358 12.582 6.865 1.00 59.56 85 GLY A C 1
ATOM 610 O O . GLY A 1 85 ? -4.379 13.095 7.974 1.00 59.56 85 GLY A O 1
ATOM 611 N N . ALA A 1 86 ? -5.461 12.059 6.319 1.00 59.72 86 ALA A N 1
ATOM 612 C CA . ALA A 1 86 ? -6.799 12.235 6.904 1.00 59.72 86 ALA A CA 1
ATOM 613 C C . ALA A 1 86 ? -7.281 11.082 7.817 1.00 59.72 86 ALA A C 1
ATOM 615 O O . ALA A 1 86 ? -8.460 11.019 8.157 1.00 59.72 86 ALA A O 1
ATOM 616 N N . GLY A 1 87 ? -6.424 10.101 8.131 1.00 58.62 87 GLY A N 1
ATOM 617 C CA . GLY A 1 87 ? -6.805 8.907 8.905 1.00 58.62 87 GLY A CA 1
ATOM 618 C C . GLY A 1 87 ? -7.454 7.702 8.176 1.00 58.62 87 GLY A C 1
ATOM 619 O O . GLY A 1 87 ? -7.543 6.655 8.817 1.00 58.62 87 GLY A O 1
ATOM 620 N N . PRO A 1 88 ? -7.835 7.706 6.871 1.00 58.25 88 PRO A N 1
ATOM 621 C CA . PRO A 1 88 ? -8.575 6.585 6.274 1.00 58.25 88 PRO A CA 1
ATOM 622 C C . PRO A 1 88 ? -7.692 5.427 5.751 1.00 58.25 88 PRO A C 1
ATOM 624 O O . PRO A 1 88 ? -8.140 4.576 4.980 1.00 58.25 88 PRO A O 1
ATOM 627 N N . GLY A 1 89 ? -6.404 5.391 6.108 1.00 59.47 89 GLY A N 1
ATOM 628 C CA . GLY A 1 89 ? -5.512 4.288 5.731 1.00 59.47 89 GLY A CA 1
ATOM 629 C C . GLY A 1 89 ? -4.967 4.321 4.294 1.00 59.47 89 GLY A C 1
ATOM 630 O O . GLY A 1 89 ? -4.816 3.265 3.682 1.00 59.47 89 GLY A O 1
ATOM 631 N N . ALA A 1 90 ? -4.596 5.498 3.778 1.00 59.94 90 ALA A N 1
ATOM 632 C CA . ALA A 1 90 ? -3.942 5.658 2.471 1.00 59.94 90 ALA A CA 1
ATOM 633 C C . ALA A 1 90 ? -2.650 4.823 2.300 1.00 59.94 90 ALA A C 1
ATOM 635 O O . ALA A 1 90 ? -2.501 4.104 1.312 1.00 59.94 90 ALA A O 1
ATOM 636 N N . SER A 1 91 ? -1.733 4.861 3.272 1.00 68.31 91 SER A N 1
ATOM 637 C CA . SER A 1 91 ? -0.465 4.115 3.201 1.00 68.31 91 SER A CA 1
ATOM 638 C C . SER A 1 91 ? -0.661 2.588 3.261 1.00 68.31 91 SER A C 1
ATOM 640 O O . SER A 1 91 ? -0.083 1.887 2.428 1.00 68.31 91 SER A O 1
ATOM 642 N N . PRO A 1 92 ? -1.517 2.044 4.157 1.00 60.53 92 PRO A N 1
ATOM 643 C CA . PRO A 1 92 ? -1.903 0.633 4.118 1.00 60.53 92 PRO A CA 1
ATOM 644 C C . PRO A 1 92 ? -2.521 0.196 2.784 1.00 60.53 92 PRO A C 1
ATOM 646 O O . PRO A 1 92 ? -2.197 -0.880 2.287 1.00 60.53 92 PRO A O 1
ATOM 649 N N . ALA A 1 93 ? -3.379 1.023 2.177 1.00 62.62 93 ALA A N 1
ATOM 650 C CA . ALA A 1 93 ? -4.014 0.695 0.903 1.00 62.62 93 ALA A CA 1
ATOM 651 C C . ALA A 1 93 ? -2.977 0.528 -0.227 1.00 62.62 93 ALA A C 1
ATOM 653 O O . ALA A 1 93 ? -3.025 -0.462 -0.963 1.00 62.62 93 ALA A O 1
ATOM 654 N N . LEU A 1 94 ? -1.994 1.428 -0.325 1.00 68.00 94 LEU A N 1
ATOM 655 C CA . LEU A 1 94 ? -0.889 1.315 -1.289 1.00 68.00 94 LEU A CA 1
ATOM 656 C C . LEU A 1 94 ? -0.021 0.074 -1.035 1.00 68.00 94 LEU A C 1
ATOM 658 O O . LEU A 1 94 ? 0.310 -0.656 -1.971 1.00 68.00 94 LEU A O 1
ATOM 662 N N . GLY A 1 95 ? 0.290 -0.196 0.237 1.00 64.56 95 GLY A N 1
ATOM 663 C CA . GLY A 1 95 ? 1.078 -1.359 0.650 1.00 64.56 95 GLY A CA 1
ATOM 664 C C . GLY A 1 95 ? 0.419 -2.703 0.332 1.00 64.56 95 GLY A C 1
ATOM 665 O O . GLY A 1 95 ? 1.125 -3.677 0.103 1.00 64.56 95 GLY A O 1
ATOM 666 N N . VAL A 1 96 ? -0.916 -2.762 0.269 1.00 68.69 96 VAL A N 1
ATOM 667 C CA . VAL A 1 96 ? -1.668 -3.982 -0.075 1.00 68.69 96 VAL A CA 1
ATOM 668 C C . VAL A 1 96 ? -1.877 -4.133 -1.583 1.00 68.69 96 VAL A C 1
ATOM 670 O O . VAL A 1 96 ? -1.804 -5.246 -2.101 1.00 68.69 96 VAL A O 1
ATOM 673 N N . ALA A 1 97 ? -2.149 -3.041 -2.302 1.00 60.88 97 ALA A N 1
ATOM 674 C CA . ALA A 1 97 ? -2.440 -3.107 -3.736 1.00 60.88 97 ALA A CA 1
ATOM 675 C C . ALA A 1 97 ? -1.213 -3.549 -4.554 1.00 60.88 97 ALA A C 1
ATOM 677 O O . ALA A 1 97 ? -1.352 -4.327 -5.494 1.00 60.88 97 ALA A O 1
ATOM 678 N N . ARG A 1 98 ? -0.010 -3.108 -4.160 1.00 67.31 98 ARG A N 1
ATOM 679 C CA . ARG A 1 98 ? 1.252 -3.386 -4.866 1.00 67.31 98 ARG A CA 1
ATOM 680 C C . ARG A 1 98 ? 1.621 -4.885 -4.909 1.00 67.31 98 ARG A C 1
ATOM 682 O O . ARG A 1 98 ? 1.728 -5.400 -6.017 1.00 67.31 98 ARG A O 1
ATOM 689 N N . PRO A 1 99 ? 1.765 -5.615 -3.782 1.00 63.31 99 PRO A N 1
ATOM 690 C CA . PRO A 1 99 ? 2.060 -7.050 -3.814 1.00 63.31 99 PRO A CA 1
ATOM 691 C C . PRO A 1 99 ? 0.940 -7.907 -4.410 1.00 63.31 99 PRO A C 1
ATOM 693 O O . PRO A 1 99 ? 1.219 -8.998 -4.874 1.00 63.31 99 PRO A O 1
ATOM 696 N N . ARG A 1 100 ? -0.318 -7.443 -4.426 1.00 69.81 100 ARG A N 1
ATOM 697 C CA . ARG A 1 100 ? -1.415 -8.170 -5.094 1.00 69.81 100 ARG A CA 1
ATOM 698 C C . ARG A 1 100 ? -1.406 -8.035 -6.616 1.00 69.81 100 ARG A C 1
ATOM 700 O O . ARG A 1 100 ? -2.141 -8.753 -7.286 1.00 69.81 100 ARG A O 1
ATOM 707 N N . ALA A 1 101 ? -0.676 -7.060 -7.154 1.00 68.06 101 ALA A N 1
ATOM 708 C CA . ALA A 1 101 ? -0.641 -6.794 -8.587 1.00 68.06 101 ALA A CA 1
ATOM 709 C C . ALA A 1 101 ? 0.431 -7.603 -9.331 1.00 68.06 101 ALA A C 1
ATOM 711 O O . ALA A 1 101 ? 0.364 -7.643 -10.561 1.00 68.06 101 ALA A O 1
ATOM 712 N N . VAL A 1 102 ? 1.384 -8.192 -8.601 1.00 72.44 102 VAL A N 1
ATOM 713 C CA . VAL A 1 102 ? 2.525 -8.986 -9.090 1.00 72.44 102 VAL A CA 1
ATOM 714 C C . VAL A 1 102 ? 2.315 -10.467 -8.814 1.00 72.44 102 VAL A C 1
ATOM 716 O O . VAL A 1 102 ? 2.794 -11.263 -9.649 1.00 72.44 102 VAL A O 1
#

pLDDT: mean 84.36, std 10.78, range [58.25, 95.56]

Secondary structure (DSSP, 8-state):
-EEEEEEEEEE-TTGGGGT---EEEEEEEEEEEEEEE-SS-EEEEETSPPPTTTHHHHHHHHHHHHHHTTPPPEEEEEEE-S-TTSSS-HHHHHHHHHHH--

Sequence (102 aa):
MARSFGKVIVLGEHAVVYGVPAIAAGIERGAEAVARRAAHARVRLVGTQVPAAIAPELDAAFAALLERLGAPPFEVELALALPAGAGPGASPALGVARPRAV

Radius of gyration: 14.8 Å; chains: 1; bounding box: 30×28×39 Å